Protein AF-A0A1C2ABW6-F1 (afdb_monomer_lite)

Secondary structure (DSSP, 8-state):
----S-SS-------SSSPTTS-S-----GGGS-TTPEE-EEEEEEESEEEE--EETTEEE-TT-B-BTTBPEEEEESS----EEEEPPPBS-SGGGEEEESSTT-SSBPPTT-B-TT-SEEEEEEE-TTS-EE-BTTB-PEEEEEEE-TT-EEE--SS-SSTTSEEEEEPPPEEEEEEE-

Foldseek 3Di:
DQDFFDPADPDDFDQPPADVPGASDAGGDLVSPDAQDFAFKDKAKFFQKDWDFADDDQWTADPPWEAAAAFATFTAGDDGTDTYIAGDYFDQQQAQQKWFALGRVRPGTHDGSGHDSNGRIMMGMDTAPPRGDHDHVPDRWGKDKHWACNPQWFFDPPPDNGSRGRGIHGDDTDIHIDTDD

Structure (mmCIF, N/CA/C/O backbone):
data_AF-A0A1C2ABW6-F1
#
_entry.id   AF-A0A1C2ABW6-F1
#
loop_
_atom_site.group_PDB
_atom_site.id
_atom_site.type_symbol
_atom_site.label_atom_id
_atom_site.label_alt_id
_atom_site.label_comp_id
_atom_site.label_asym_id
_atom_site.label_entity_id
_atom_site.label_seq_id
_atom_site.pdbx_PDB_ins_code
_atom_site.Cartn_x
_atom_site.Cartn_y
_atom_site.Cartn_z
_atom_site.occupancy
_atom_site.B_iso_or_equiv
_atom_site.auth_seq_id
_atom_site.auth_comp_id
_atom_site.auth_asym_id
_atom_site.auth_atom_id
_atom_site.pdbx_PDB_model_num
ATOM 1 N N . ALA A 1 1 ? -8.964 10.954 18.582 1.00 59.31 1 ALA A N 1
ATOM 2 C CA . ALA A 1 1 ? -8.797 9.587 18.048 1.00 59.31 1 ALA A CA 1
ATOM 3 C C . ALA A 1 1 ? -8.413 8.651 19.190 1.00 59.31 1 ALA A C 1
ATOM 5 O O . ALA A 1 1 ? -7.776 9.109 20.132 1.00 59.31 1 ALA A O 1
ATOM 6 N N . LEU A 1 2 ? -8.840 7.388 19.155 1.00 64.81 2 LEU A N 1
ATOM 7 C CA . LEU A 1 2 ? -8.381 6.367 20.097 1.00 64.81 2 LEU A CA 1
ATOM 8 C C . LEU A 1 2 ? -7.185 5.635 19.482 1.00 64.81 2 LEU A C 1
ATOM 10 O O . LEU A 1 2 ? -7.316 5.100 18.385 1.00 64.81 2 LEU A O 1
ATOM 14 N N . THR A 1 3 ? -6.076 5.539 20.215 1.00 68.31 3 THR A N 1
ATOM 15 C CA . THR A 1 3 ? -4.902 4.766 19.790 1.00 68.31 3 THR A CA 1
ATOM 16 C C . THR A 1 3 ? -4.859 3.429 20.520 1.00 68.31 3 THR A C 1
ATOM 18 O O . THR A 1 3 ? -4.675 3.376 21.739 1.00 68.31 3 THR A O 1
ATOM 21 N N . ILE A 1 4 ? -5.021 2.340 19.769 1.00 70.62 4 ILE A N 1
ATOM 22 C CA . ILE A 1 4 ? -4.945 0.975 20.304 1.00 70.62 4 ILE A CA 1
ATOM 23 C C . ILE A 1 4 ? -3.588 0.305 20.055 1.00 70.62 4 ILE A C 1
ATOM 25 O O . ILE A 1 4 ? -3.354 -0.747 20.635 1.00 70.62 4 ILE A O 1
ATOM 29 N N . SER A 1 5 ? -2.693 0.897 19.259 1.00 68.44 5 SER A N 1
ATOM 30 C CA . SER A 1 5 ? -1.431 0.303 18.788 1.00 68.44 5 SER A CA 1
ATOM 31 C C . SER A 1 5 ? -0.335 0.145 19.869 1.00 68.44 5 SER A C 1
ATOM 33 O O . SER A 1 5 ? -0.425 0.745 20.949 1.00 68.44 5 SER A O 1
ATOM 35 N N . PRO A 1 6 ? 0.706 -0.678 19.598 1.00 65.75 6 PRO A N 1
ATOM 36 C CA . PRO A 1 6 ? 1.943 -0.718 20.387 1.00 65.75 6 PRO A CA 1
ATOM 37 C C . PRO A 1 6 ? 2.646 0.651 20.446 1.00 65.75 6 PRO A C 1
ATOM 39 O O . PRO A 1 6 ? 2.412 1.511 19.602 1.00 65.75 6 PRO A O 1
ATOM 42 N N . SER A 1 7 ? 3.548 0.852 21.414 1.00 69.81 7 SER A N 1
ATOM 43 C CA . SER A 1 7 ? 4.308 2.106 21.592 1.00 69.81 7 SER A CA 1
ATOM 44 C C . SER A 1 7 ? 5.477 2.292 20.608 1.00 69.81 7 SER A C 1
ATOM 46 O O . SER A 1 7 ? 6.334 3.141 20.833 1.00 69.81 7 SER A O 1
ATOM 48 N N . GLY A 1 8 ? 5.552 1.483 19.552 1.00 67.19 8 GLY A N 1
ATOM 49 C CA . GLY A 1 8 ? 6.632 1.480 18.567 1.00 67.19 8 GLY A CA 1
ATOM 50 C C . GLY A 1 8 ? 6.252 0.679 17.322 1.00 67.19 8 GLY A C 1
ATOM 51 O O . GLY A 1 8 ? 5.121 0.201 17.209 1.00 67.19 8 GLY A O 1
ATOM 52 N N . THR A 1 9 ? 7.197 0.529 16.389 1.00 66.50 9 THR A N 1
ATOM 53 C CA . THR A 1 9 ? 6.974 -0.218 15.144 1.00 66.50 9 THR A CA 1
ATOM 54 C C . THR A 1 9 ? 6.596 -1.658 15.450 1.00 66.50 9 THR A C 1
ATOM 56 O O . THR A 1 9 ? 7.225 -2.306 16.287 1.00 66.50 9 THR A O 1
ATOM 59 N N . SER A 1 10 ? 5.627 -2.192 14.725 1.00 69.50 10 SER A N 1
ATOM 60 C CA . SER A 1 10 ? 5.132 -3.540 14.965 1.00 69.50 10 SER A CA 1
ATOM 61 C C . SER A 1 10 ? 5.919 -4.643 14.238 1.00 69.50 10 SER A C 1
ATOM 63 O O . SER A 1 10 ? 5.505 -5.800 14.258 1.00 69.50 10 SER A O 1
ATOM 65 N N . GLY A 1 11 ? 7.053 -4.285 13.622 1.00 77.50 11 GLY A N 1
ATOM 66 C CA . GLY A 1 11 ? 7.880 -5.170 12.802 1.00 77.50 11 GLY A CA 1
ATOM 67 C C . GLY A 1 11 ? 7.355 -5.346 11.375 1.00 77.50 11 GLY A C 1
ATOM 68 O O . GLY A 1 11 ? 6.298 -4.827 11.016 1.00 77.50 11 GLY A O 1
ATOM 69 N N . ALA A 1 12 ? 8.125 -6.068 10.557 1.00 80.62 12 ALA A N 1
ATOM 70 C CA . ALA A 1 12 ? 7.717 -6.439 9.207 1.00 80.62 12 ALA A CA 1
ATOM 71 C C . ALA A 1 12 ? 6.612 -7.505 9.245 1.00 80.62 12 ALA A C 1
ATOM 73 O O . ALA A 1 12 ? 6.634 -8.399 10.092 1.00 80.62 12 ALA A O 1
ATOM 74 N N . VAL A 1 13 ? 5.674 -7.411 8.303 1.00 79.31 13 VAL A N 1
ATOM 75 C CA . VAL A 1 13 ? 4.574 -8.363 8.126 1.00 79.31 13 VAL A CA 1
ATOM 76 C C . VAL A 1 13 ? 4.711 -8.971 6.746 1.00 79.31 13 VAL A C 1
ATOM 78 O O . VAL A 1 13 ? 4.639 -8.251 5.752 1.00 79.31 13 VAL A O 1
ATOM 81 N N . ASP A 1 14 ? 4.917 -10.280 6.680 1.00 80.56 14 ASP A N 1
ATOM 82 C CA . ASP A 1 14 ? 4.800 -10.990 5.413 1.00 80.56 14 ASP A CA 1
ATOM 83 C C . ASP A 1 14 ? 3.320 -11.264 5.168 1.00 80.56 14 ASP A C 1
ATOM 85 O O . ASP A 1 14 ? 2.691 -11.996 5.922 1.00 80.56 14 ASP A O 1
ATOM 89 N N . ILE A 1 15 ? 2.757 -10.605 4.160 1.00 75.50 15 ILE A N 1
ATOM 90 C CA . ILE A 1 15 ? 1.340 -10.690 3.794 1.00 75.50 15 ILE A CA 1
ATOM 91 C C . ILE A 1 15 ? 1.129 -11.734 2.685 1.00 75.50 15 ILE A C 1
ATOM 93 O O . ILE A 1 15 ? 0.029 -12.258 2.528 1.00 75.50 15 ILE A O 1
ATOM 97 N N . ALA A 1 16 ? 2.177 -12.069 1.927 1.00 74.00 16 ALA A N 1
ATOM 98 C CA . ALA A 1 16 ? 2.078 -12.952 0.769 1.00 74.00 16 ALA A CA 1
ATOM 99 C C . ALA A 1 16 ? 2.174 -14.437 1.148 1.00 74.00 16 ALA A C 1
ATOM 101 O O . ALA A 1 16 ? 1.595 -15.279 0.465 1.00 74.00 16 ALA A O 1
ATOM 102 N N . SER A 1 17 ? 2.886 -14.773 2.229 1.00 72.62 17 SER A N 1
ATOM 103 C CA . SER A 1 17 ? 3.001 -16.161 2.705 1.00 72.62 17 SER A CA 1
ATOM 104 C C . SER A 1 17 ? 1.846 -16.617 3.599 1.00 72.62 17 SER A C 1
ATOM 106 O O . SER A 1 17 ? 1.765 -17.794 3.960 1.00 72.62 17 SER A O 1
ATOM 108 N N . VAL A 1 18 ? 0.936 -15.710 3.958 1.00 69.56 18 VAL A N 1
ATOM 109 C CA . VAL A 1 18 ? -0.197 -16.014 4.835 1.00 69.56 18 VAL A CA 1
ATOM 110 C C . VAL A 1 18 ? -1.375 -16.496 4.006 1.00 69.56 18 VAL A C 1
ATOM 112 O O . VAL A 1 18 ? -1.818 -15.840 3.066 1.00 69.56 18 VAL A O 1
ATOM 115 N N . ASN A 1 19 ? -1.925 -17.645 4.388 1.00 65.88 19 ASN A N 1
ATOM 116 C CA . ASN A 1 19 ? -3.147 -18.148 3.774 1.00 65.88 19 ASN A CA 1
ATOM 117 C C . ASN A 1 19 ? -4.306 -17.165 3.989 1.00 65.88 19 ASN A C 1
ATOM 119 O O . ASN A 1 19 ? -4.410 -16.523 5.037 1.00 65.88 19 ASN A O 1
ATOM 123 N N . ALA A 1 20 ? -5.230 -17.110 3.030 1.00 58.50 20 ALA A N 1
ATOM 124 C CA . ALA A 1 20 ? -6.453 -16.330 3.173 1.00 58.50 20 ALA A CA 1
ATOM 125 C C . ALA A 1 20 ? -7.179 -16.689 4.485 1.00 58.50 20 ALA A C 1
ATOM 127 O O . ALA A 1 20 ? -7.471 -17.854 4.757 1.00 58.50 20 ALA A O 1
ATOM 128 N N . GLY A 1 21 ? -7.450 -15.678 5.314 1.00 51.91 21 GLY A N 1
ATOM 129 C CA . GLY A 1 21 ? -8.107 -15.838 6.614 1.00 51.91 21 GLY A CA 1
ATOM 130 C C . GLY A 1 21 ? -7.184 -16.179 7.792 1.00 51.91 21 GLY A C 1
ATOM 131 O O . GLY A 1 21 ? -7.663 -16.184 8.929 1.00 51.91 21 GLY A O 1
ATOM 132 N N . ALA A 1 22 ? -5.890 -16.417 7.559 1.00 61.31 22 ALA A N 1
ATOM 133 C CA . ALA A 1 22 ? -4.893 -16.536 8.617 1.00 61.31 22 ALA A CA 1
ATOM 134 C C . ALA A 1 22 ? -4.391 -15.154 9.069 1.00 61.31 22 ALA A C 1
ATOM 136 O O . ALA A 1 22 ? -4.359 -14.187 8.308 1.00 61.31 22 ALA A O 1
ATOM 137 N N . THR A 1 23 ? -4.019 -15.053 10.344 1.00 63.03 23 THR A N 1
ATOM 138 C CA . THR A 1 23 ? -3.552 -13.801 10.943 1.00 63.03 23 THR A CA 1
ATOM 139 C C . THR A 1 23 ? -2.111 -13.521 10.516 1.00 63.03 23 THR A C 1
ATOM 141 O O . THR A 1 23 ? -1.198 -14.199 10.979 1.00 63.03 23 THR A O 1
ATOM 144 N N . ALA A 1 24 ? -1.904 -12.503 9.676 1.00 61.59 24 ALA A N 1
ATOM 145 C CA . ALA A 1 24 ? -0.570 -12.028 9.282 1.00 61.59 24 ALA A CA 1
ATOM 146 C C . ALA A 1 24 ? 0.192 -11.375 10.454 1.00 61.59 24 ALA A C 1
ATOM 148 O O . ALA A 1 24 ? 1.415 -11.416 10.527 1.00 61.59 24 ALA A O 1
ATOM 149 N N . GLY A 1 25 ? -0.550 -10.798 11.402 1.00 67.56 25 GLY A N 1
ATOM 150 C CA . GLY A 1 25 ? -0.034 -10.233 12.643 1.00 67.56 25 GLY A CA 1
ATOM 151 C C . GLY A 1 25 ? -1.171 -9.776 13.558 1.00 67.56 25 GLY A C 1
ATOM 152 O O . GLY A 1 25 ? -2.301 -9.584 13.110 1.00 67.56 25 GLY A O 1
ATOM 153 N N . SER A 1 26 ? -0.884 -9.630 14.852 1.00 65.69 26 SER A N 1
ATOM 154 C CA . SER A 1 26 ? -1.837 -9.116 15.841 1.00 65.69 26 SER A CA 1
ATOM 155 C C . SER A 1 26 ? -1.387 -7.739 16.306 1.00 65.69 26 SER A C 1
ATOM 157 O O . SER A 1 26 ? -0.309 -7.607 16.887 1.00 65.69 26 SER A O 1
ATOM 159 N N . TYR A 1 27 ? -2.217 -6.720 16.076 1.00 71.50 27 TYR A N 1
ATOM 160 C CA . TYR A 1 27 ? -1.855 -5.333 16.351 1.00 71.50 27 TYR A CA 1
ATOM 161 C C . TYR A 1 27 ? -2.883 -4.628 17.224 1.00 71.50 27 TYR A C 1
ATOM 163 O O . TYR A 1 27 ? -4.058 -4.504 16.891 1.00 71.50 27 TYR A O 1
ATOM 171 N N . GLY A 1 28 ? -2.376 -4.105 18.336 1.00 71.56 28 GLY A N 1
ATOM 172 C CA . GLY A 1 28 ? -3.111 -3.266 19.262 1.00 71.56 28 GLY A CA 1
ATOM 173 C C . GLY A 1 28 ? -3.901 -4.012 20.336 1.00 71.56 28 GLY A C 1
ATOM 174 O O . GLY A 1 28 ? -3.905 -5.235 20.414 1.00 71.56 28 GLY A O 1
ATOM 175 N N . ASN A 1 29 ? -4.524 -3.241 21.225 1.00 74.75 29 ASN A N 1
ATOM 176 C CA . ASN A 1 29 ? -5.289 -3.736 22.361 1.00 74.75 29 ASN A CA 1
ATOM 177 C C . ASN A 1 29 ? -6.685 -3.102 22.371 1.00 74.75 29 ASN A C 1
ATOM 179 O O . ASN A 1 29 ? -6.850 -1.946 22.774 1.00 74.75 29 ASN A O 1
ATOM 183 N N . ILE A 1 30 ? -7.691 -3.878 21.956 1.00 75.19 30 ILE A N 1
ATOM 184 C CA . ILE A 1 30 ? -9.081 -3.421 21.880 1.00 75.19 30 ILE A CA 1
ATOM 185 C C . ILE A 1 30 ? -9.693 -3.128 23.257 1.00 75.19 30 ILE A C 1
ATOM 187 O O . ILE A 1 30 ? -10.653 -2.370 23.341 1.00 75.19 30 ILE A O 1
ATOM 191 N N . ALA A 1 31 ? -9.099 -3.609 24.355 1.00 74.12 31 ALA A N 1
ATOM 192 C CA . ALA A 1 31 ? -9.537 -3.258 25.707 1.00 74.12 31 ALA A CA 1
ATOM 193 C C . ALA A 1 31 ? -9.362 -1.760 26.025 1.00 74.12 31 ALA A C 1
ATOM 195 O O . ALA A 1 31 ? -9.956 -1.256 26.974 1.00 74.12 31 ALA A O 1
ATOM 196 N N . LYS A 1 32 ? -8.578 -1.025 25.223 1.00 79.44 32 LYS A N 1
ATOM 197 C CA . LYS A 1 32 ? -8.492 0.441 25.304 1.00 79.44 32 LYS A CA 1
ATOM 198 C C . LYS A 1 32 ? -9.696 1.147 24.668 1.00 79.44 32 LYS A C 1
ATOM 200 O O . LYS A 1 32 ? -9.843 2.356 24.838 1.00 79.44 32 LYS A O 1
ATOM 205 N N . ALA A 1 33 ? -10.539 0.434 23.920 1.00 81.69 33 ALA A N 1
ATOM 206 C CA . ALA A 1 33 ? -11.716 1.013 23.297 1.00 81.69 33 ALA A CA 1
ATOM 207 C C . ALA A 1 33 ? -12.766 1.437 24.317 1.00 81.69 33 ALA A C 1
ATOM 209 O O . ALA A 1 33 ? -13.020 0.769 25.318 1.00 81.69 33 ALA A O 1
ATOM 210 N N . LYS A 1 34 ? -13.400 2.579 24.046 1.00 85.88 34 LYS A N 1
ATOM 211 C CA . LYS A 1 34 ? -14.448 3.105 24.909 1.00 85.88 34 LYS A CA 1
ATOM 212 C C . LYS A 1 34 ? -15.725 2.311 24.667 1.00 85.88 34 LYS A C 1
ATOM 214 O O . LYS A 1 34 ? -16.318 2.382 23.589 1.00 85.88 34 LYS A O 1
ATOM 219 N N . ILE A 1 35 ? -16.169 1.605 25.702 1.00 87.00 35 ILE A N 1
ATOM 220 C CA . ILE A 1 35 ? -17.416 0.838 25.688 1.00 87.00 35 ILE A CA 1
ATOM 221 C C . ILE A 1 35 ? -18.582 1.729 25.240 1.00 87.00 35 ILE A C 1
ATOM 223 O O . ILE A 1 35 ? -18.704 2.886 25.650 1.00 87.00 35 ILE A O 1
ATOM 227 N N . GLY A 1 36 ? -19.432 1.185 24.368 1.00 85.62 36 GLY A N 1
ATOM 228 C CA . GLY A 1 36 ? -20.621 1.857 23.844 1.00 85.62 36 GLY A CA 1
ATOM 229 C C . GLY A 1 36 ? -20.358 2.861 22.718 1.00 85.62 36 GLY A C 1
ATOM 230 O O . GLY A 1 36 ? -21.322 3.352 22.132 1.00 85.62 36 GLY A O 1
ATOM 231 N N . THR A 1 37 ? -19.095 3.132 22.377 1.00 88.56 37 THR A N 1
ATOM 232 C CA . THR A 1 37 ? -18.734 3.999 21.246 1.00 88.56 37 THR A CA 1
ATOM 233 C C . THR A 1 37 ? -18.771 3.202 19.947 1.00 88.56 37 THR A C 1
ATOM 235 O O . THR A 1 37 ? -18.236 2.097 19.890 1.00 88.56 37 THR A O 1
ATOM 238 N N . LEU A 1 38 ? -19.414 3.762 18.918 1.00 88.81 38 LEU A N 1
ATOM 239 C CA . LEU A 1 38 ? -19.392 3.208 17.568 1.00 88.81 38 LEU A CA 1
ATOM 240 C C . LEU A 1 38 ? -18.184 3.766 16.813 1.00 88.81 38 LEU A C 1
ATOM 242 O O . LEU A 1 38 ? -18.090 4.972 16.594 1.00 88.81 38 LEU A O 1
ATOM 246 N N . TYR A 1 39 ? -17.278 2.885 16.412 1.00 87.19 39 TYR A N 1
ATOM 247 C CA . TYR A 1 39 ? -16.138 3.206 15.565 1.00 87.19 39 TYR A CA 1
ATOM 248 C C . TYR A 1 39 ? -16.470 2.826 14.124 1.00 87.19 39 TYR A C 1
ATOM 250 O O . TYR A 1 39 ? -16.817 1.681 13.855 1.00 87.19 39 TYR A O 1
ATOM 258 N N . THR A 1 40 ? -16.370 3.770 13.191 1.00 89.25 40 THR A N 1
ATOM 259 C CA . THR A 1 40 ? -16.713 3.553 11.771 1.00 89.25 40 THR A CA 1
ATOM 260 C C . THR A 1 40 ? -15.495 3.506 10.852 1.00 89.25 40 THR A C 1
ATOM 262 O O . THR A 1 40 ? -15.623 3.107 9.699 1.00 89.25 40 THR A O 1
ATOM 265 N N . PHE A 1 41 ? -14.315 3.865 11.360 1.00 88.69 41 PHE A N 1
ATOM 266 C CA . PHE A 1 41 ? -13.058 3.871 10.616 1.00 88.69 41 PHE A CA 1
ATOM 267 C C . PHE A 1 41 ? -11.925 3.273 11.450 1.00 88.69 41 PHE A C 1
ATOM 269 O O . PHE A 1 41 ? -11.919 3.391 12.678 1.00 88.69 41 PHE A O 1
ATOM 276 N N . VAL A 1 42 ? -10.944 2.684 10.768 1.00 85.38 42 VAL A N 1
ATOM 277 C CA . VAL A 1 42 ? -9.626 2.349 11.319 1.00 85.38 42 VAL A CA 1
ATOM 278 C C . VAL A 1 42 ? -8.583 3.195 10.605 1.00 85.38 42 VAL A C 1
ATOM 280 O O . VAL A 1 42 ? -8.671 3.393 9.396 1.00 85.38 42 VAL A O 1
ATOM 283 N N . GLN A 1 43 ? -7.598 3.670 11.360 1.00 88.50 43 GLN A N 1
ATOM 284 C CA . GLN A 1 43 ? -6.411 4.326 10.830 1.00 88.50 43 GLN A CA 1
ATOM 285 C C . GLN A 1 43 ? -5.185 3.485 11.170 1.00 88.50 43 GLN A C 1
ATOM 287 O O . GLN A 1 43 ? -5.019 3.071 12.320 1.00 88.50 43 GLN A O 1
ATOM 292 N N . ILE A 1 44 ? -4.338 3.246 10.175 1.00 86.62 44 ILE A N 1
ATOM 293 C CA . ILE A 1 44 ? -3.114 2.455 10.301 1.00 86.62 44 ILE A CA 1
ATOM 294 C C . ILE A 1 44 ? -1.955 3.310 9.804 1.00 86.62 44 ILE A C 1
ATOM 296 O O . ILE A 1 44 ? -2.035 3.840 8.703 1.00 86.62 44 ILE A O 1
ATOM 300 N N . THR A 1 45 ? -0.887 3.438 10.590 1.00 89.75 45 THR A N 1
ATOM 301 C CA . THR A 1 45 ? 0.374 4.029 10.119 1.00 89.75 45 THR A CA 1
ATOM 302 C C . THR A 1 45 ? 1.287 2.903 9.641 1.00 89.75 45 THR A C 1
ATOM 304 O O . THR A 1 45 ? 1.577 1.983 10.406 1.00 89.75 45 THR A O 1
ATOM 307 N N . MET A 1 46 ? 1.729 2.958 8.389 1.00 8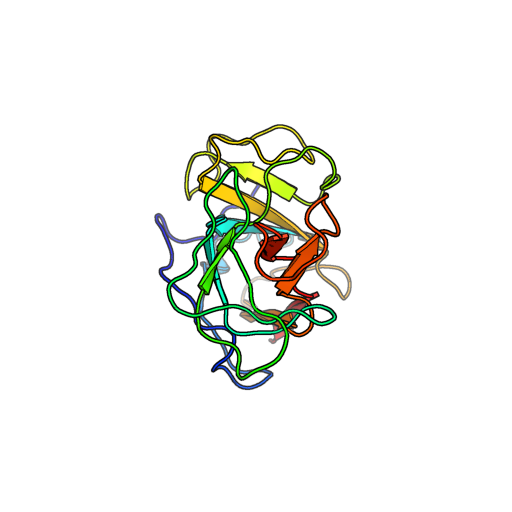9.69 46 MET A N 1
ATOM 308 C CA . MET A 1 46 ? 2.581 1.950 7.750 1.00 89.69 46 MET A CA 1
ATOM 309 C C . MET A 1 46 ? 3.829 2.606 7.168 1.00 89.69 46 MET A C 1
ATOM 311 O O . MET A 1 46 ? 3.804 3.785 6.825 1.00 89.69 46 MET A O 1
ATOM 315 N N . SER A 1 47 ? 4.930 1.858 7.051 1.00 93.38 47 SER A N 1
ATOM 316 C CA . SER A 1 47 ? 6.078 2.343 6.278 1.00 93.38 47 SER A CA 1
ATOM 317 C C . SER A 1 47 ? 5.672 2.491 4.817 1.00 93.38 47 SER A C 1
ATOM 319 O O . SER A 1 47 ? 4.934 1.657 4.299 1.00 93.38 47 SER A O 1
ATOM 321 N N . ARG A 1 48 ? 6.187 3.517 4.137 1.00 94.31 48 ARG A N 1
ATOM 322 C CA . ARG A 1 48 ? 6.049 3.631 2.679 1.00 94.31 48 ARG A CA 1
ATOM 323 C C . ARG A 1 48 ? 6.847 2.567 1.933 1.00 94.31 48 ARG A C 1
ATOM 325 O O . ARG A 1 48 ? 6.613 2.390 0.745 1.00 94.31 48 ARG A O 1
ATOM 332 N N . GLN A 1 49 ? 7.787 1.901 2.599 1.00 94.75 49 GLN A N 1
ATOM 333 C CA . GLN A 1 49 ? 8.679 0.911 2.018 1.00 94.75 49 GLN A CA 1
ATOM 334 C C . GLN A 1 49 ? 8.073 -0.497 2.100 1.00 94.75 49 GLN A C 1
ATOM 336 O O . GLN A 1 49 ? 7.797 -1.000 3.188 1.00 94.75 49 GLN A O 1
ATOM 341 N N . PHE A 1 50 ? 7.953 -1.167 0.955 1.00 93.50 50 PHE A N 1
ATOM 342 C CA . PHE A 1 50 ? 7.472 -2.543 0.844 1.00 93.50 50 PHE A CA 1
ATOM 343 C C . PHE A 1 50 ? 8.479 -3.412 0.096 1.00 93.50 50 PHE A C 1
ATOM 345 O O . PHE A 1 50 ? 9.048 -2.991 -0.907 1.00 93.50 50 PHE A O 1
ATOM 352 N N . SER A 1 51 ? 8.669 -4.652 0.545 1.00 93.88 51 SER A N 1
ATOM 353 C CA . SER A 1 51 ? 9.373 -5.670 -0.239 1.00 93.88 51 SER A CA 1
ATOM 354 C C . SER A 1 51 ? 8.341 -6.474 -1.019 1.00 93.88 51 SER A C 1
ATOM 356 O O . SER A 1 51 ? 7.537 -7.179 -0.414 1.00 93.88 51 SER A O 1
ATOM 358 N N . ILE A 1 52 ? 8.340 -6.355 -2.347 1.00 92.62 52 ILE A N 1
ATOM 359 C CA . ILE A 1 52 ? 7.318 -6.949 -3.213 1.00 92.62 52 ILE A CA 1
ATOM 360 C C . ILE A 1 52 ? 7.983 -7.777 -4.315 1.00 92.62 52 ILE A C 1
ATOM 362 O O . ILE A 1 52 ? 8.978 -7.374 -4.917 1.00 92.62 52 ILE A O 1
ATOM 366 N N . THR A 1 53 ? 7.413 -8.953 -4.577 1.00 94.06 53 THR A N 1
ATOM 367 C CA . THR A 1 53 ? 7.702 -9.775 -5.756 1.00 94.06 53 THR A CA 1
ATOM 368 C C . THR A 1 53 ? 6.413 -9.895 -6.557 1.00 94.06 53 THR A C 1
ATOM 370 O O . THR A 1 53 ? 5.447 -10.464 -6.055 1.00 94.06 53 THR A O 1
ATOM 373 N N . GLY A 1 54 ? 6.362 -9.353 -7.773 1.00 92.38 54 GLY A N 1
ATOM 374 C CA . GLY A 1 54 ? 5.124 -9.364 -8.550 1.00 92.38 54 GLY A CA 1
ATOM 375 C C . GLY A 1 54 ? 5.232 -8.724 -9.927 1.00 92.38 54 GLY A C 1
ATOM 376 O O . GLY A 1 54 ? 6.321 -8.426 -10.419 1.00 92.38 54 GLY A O 1
ATOM 377 N N . THR A 1 55 ? 4.077 -8.529 -10.554 1.00 92.12 55 THR A N 1
ATOM 378 C CA . THR A 1 55 ? 3.950 -7.997 -11.914 1.00 92.12 55 THR A CA 1
ATOM 379 C C . THR A 1 55 ? 2.902 -6.899 -11.977 1.00 92.12 55 THR A C 1
ATOM 381 O O . THR A 1 55 ? 1.896 -6.980 -11.279 1.00 92.12 55 THR A O 1
ATOM 384 N N . ALA A 1 56 ? 3.102 -5.938 -12.870 1.00 90.94 56 ALA A N 1
ATOM 385 C CA . ALA A 1 56 ? 2.120 -4.937 -13.264 1.00 90.94 56 ALA A CA 1
ATOM 386 C C . ALA A 1 56 ? 2.207 -4.755 -14.782 1.00 90.94 56 ALA A C 1
ATOM 388 O O . ALA A 1 56 ? 3.298 -4.570 -15.318 1.00 90.94 56 ALA A O 1
ATOM 389 N N . GLY A 1 57 ? 1.081 -4.883 -15.488 1.00 88.31 57 GLY A N 1
ATOM 390 C CA . GLY A 1 57 ? 1.075 -4.848 -16.951 1.00 88.31 57 GLY A CA 1
ATOM 391 C C . GLY A 1 57 ? 2.037 -5.877 -17.560 1.00 88.31 57 GLY A C 1
ATOM 392 O O . GLY A 1 57 ? 1.957 -7.071 -17.275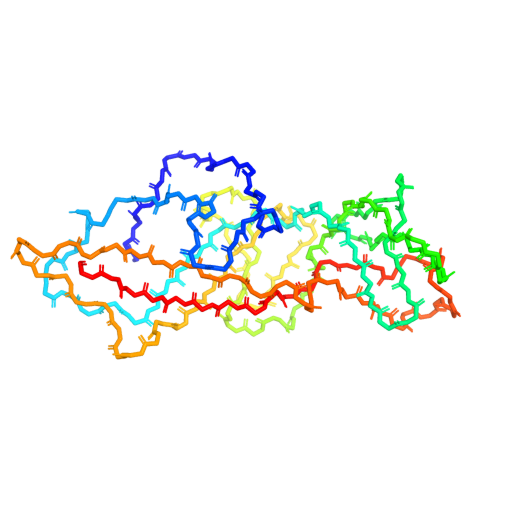 1.00 88.31 57 GLY A O 1
ATOM 393 N N . SER A 1 58 ? 2.959 -5.403 -18.403 1.00 88.56 58 SER A N 1
ATOM 394 C CA . SER A 1 58 ? 4.025 -6.229 -19.004 1.00 88.56 58 SER A CA 1
ATOM 395 C C . SER A 1 58 ? 5.313 -6.300 -18.168 1.00 88.56 58 SER A C 1
ATOM 397 O O . SER A 1 58 ? 6.279 -6.969 -18.556 1.00 88.56 58 SER A O 1
ATOM 399 N N . CYS A 1 59 ? 5.332 -5.603 -17.033 1.00 91.12 59 CYS A N 1
ATOM 400 C CA . CYS A 1 59 ? 6.495 -5.421 -16.188 1.00 91.12 59 CYS A CA 1
ATOM 401 C C . CYS A 1 59 ? 6.475 -6.344 -14.975 1.00 91.12 59 CYS A C 1
ATOM 403 O O . CYS A 1 59 ? 5.439 -6.626 -14.377 1.00 91.12 59 CYS A O 1
ATOM 405 N N . ALA A 1 60 ? 7.660 -6.805 -14.594 1.00 93.69 60 ALA A N 1
ATOM 406 C CA . ALA A 1 60 ? 7.904 -7.576 -13.388 1.00 93.69 60 ALA A CA 1
ATOM 407 C C . ALA A 1 60 ? 8.878 -6.825 -12.480 1.00 93.69 60 ALA A C 1
ATOM 409 O O . ALA A 1 60 ? 9.771 -6.117 -12.956 1.00 93.69 60 ALA A O 1
ATOM 410 N N . THR A 1 61 ? 8.739 -7.006 -11.168 1.00 95.12 61 THR A N 1
ATOM 411 C CA . THR A 1 61 ? 9.756 -6.562 -10.212 1.00 95.12 61 THR A CA 1
ATOM 412 C C . THR A 1 61 ? 11.079 -7.275 -10.499 1.00 95.12 61 THR A C 1
ATOM 414 O O . THR A 1 61 ? 11.101 -8.463 -10.837 1.00 95.12 61 THR A O 1
ATOM 417 N N . LYS A 1 62 ? 12.201 -6.558 -10.385 1.00 95.00 62 LYS A N 1
ATOM 418 C CA . LYS A 1 62 ? 13.535 -7.081 -10.703 1.00 95.00 62 LYS A CA 1
ATOM 419 C C . LYS A 1 62 ? 14.386 -7.175 -9.438 1.00 95.00 62 LYS A C 1
ATOM 421 O O . LYS A 1 62 ? 14.547 -6.196 -8.713 1.00 95.00 62 LYS A O 1
ATOM 426 N N . ALA A 1 63 ? 14.956 -8.355 -9.190 1.00 95.00 63 ALA A N 1
ATOM 427 C CA . ALA A 1 63 ? 15.831 -8.572 -8.041 1.00 95.00 63 ALA A CA 1
ATOM 428 C C . ALA A 1 63 ? 17.039 -7.621 -8.075 1.00 95.00 63 ALA A C 1
ATOM 430 O O . ALA A 1 63 ? 17.690 -7.471 -9.109 1.00 95.00 63 ALA A O 1
ATOM 431 N N . GLY A 1 64 ? 17.342 -7.006 -6.931 1.00 91.88 64 GLY A N 1
ATOM 432 C CA . GLY A 1 64 ? 18.466 -6.075 -6.782 1.00 91.88 64 GLY A CA 1
ATOM 433 C C . GLY A 1 64 ? 18.201 -4.654 -7.286 1.00 91.88 64 GLY A C 1
ATOM 434 O O . GLY A 1 64 ? 19.005 -3.770 -7.012 1.00 91.88 64 GLY A O 1
ATOM 435 N N . GLU A 1 65 ? 17.073 -4.405 -7.953 1.00 94.12 65 GLU A N 1
ATOM 436 C CA . GLU A 1 65 ? 16.592 -3.048 -8.205 1.00 94.12 65 GLU A CA 1
ATOM 437 C C . GLU A 1 65 ? 15.677 -2.634 -7.054 1.00 94.12 65 GLU A C 1
ATOM 439 O O . GLU A 1 65 ? 14.902 -3.439 -6.532 1.00 94.12 65 GLU A O 1
ATOM 444 N N . SER A 1 66 ? 15.773 -1.390 -6.609 1.00 94.31 66 SER A N 1
ATOM 445 C CA . SER A 1 66 ? 14.942 -0.854 -5.533 1.00 94.31 66 SER A CA 1
ATOM 446 C C . SER A 1 66 ? 14.629 0.603 -5.811 1.00 94.31 66 SER A C 1
ATOM 448 O O . SER A 1 66 ? 15.453 1.326 -6.371 1.00 94.31 66 SER A O 1
ATOM 450 N N . GLY A 1 67 ? 13.426 1.005 -5.430 1.00 94.25 67 GLY A N 1
ATOM 451 C CA . GLY A 1 67 ? 13.010 2.391 -5.416 1.00 94.25 67 GLY A CA 1
ATOM 452 C C . GLY A 1 67 ? 13.526 3.110 -4.175 1.00 94.25 67 GLY A C 1
ATOM 453 O O . GLY A 1 67 ? 14.252 2.569 -3.338 1.00 94.25 67 GLY A O 1
ATOM 454 N N . SER A 1 68 ? 13.101 4.354 -4.055 1.00 94.12 68 SER A N 1
ATOM 455 C CA . SER A 1 68 ? 13.319 5.237 -2.921 1.00 94.12 68 SER A CA 1
ATOM 456 C C . SER A 1 68 ? 12.064 6.083 -2.706 1.00 94.12 68 SER A C 1
ATOM 458 O O . SER A 1 68 ? 11.131 6.038 -3.504 1.00 94.12 68 SER A O 1
ATOM 460 N N . LYS A 1 69 ? 12.060 6.926 -1.672 1.00 91.69 69 LYS A N 1
ATOM 461 C CA . LYS A 1 69 ? 10.937 7.830 -1.371 1.00 91.69 69 LYS A CA 1
ATOM 462 C C . LYS A 1 69 ? 10.544 8.784 -2.505 1.00 91.69 69 LYS A C 1
ATOM 464 O O . LYS A 1 69 ? 9.431 9.297 -2.467 1.00 91.69 69 LYS A O 1
ATOM 469 N N . THR A 1 70 ? 11.456 9.050 -3.441 1.00 91.12 70 THR A N 1
ATOM 470 C CA . THR A 1 70 ? 11.294 10.043 -4.519 1.00 91.12 70 THR A CA 1
ATOM 471 C C . THR A 1 70 ? 11.597 9.472 -5.905 1.00 91.12 70 THR A C 1
ATOM 473 O O . THR A 1 70 ? 11.774 10.227 -6.858 1.00 91.12 70 THR A O 1
ATOM 476 N N . ALA A 1 71 ? 11.788 8.156 -6.019 1.00 92.19 71 ALA A N 1
ATOM 477 C CA . ALA A 1 71 ? 12.068 7.511 -7.295 1.00 92.19 71 ALA A CA 1
ATOM 478 C C . ALA A 1 71 ? 11.598 6.060 -7.271 1.00 92.19 71 ALA A C 1
ATOM 480 O O . ALA A 1 71 ? 11.992 5.300 -6.386 1.00 92.19 71 ALA A O 1
ATOM 481 N N . ASP A 1 72 ? 10.827 5.676 -8.277 1.00 93.44 72 ASP A N 1
ATOM 482 C CA . ASP A 1 72 ? 10.342 4.312 -8.449 1.00 93.44 72 ASP A CA 1
ATOM 483 C C . ASP A 1 72 ? 11.484 3.326 -8.730 1.00 93.44 72 ASP A C 1
ATOM 485 O O . ASP A 1 72 ? 12.583 3.696 -9.159 1.00 93.44 72 ASP A O 1
ATOM 489 N N . ALA A 1 73 ? 11.225 2.040 -8.501 1.00 94.50 73 ALA A N 1
ATOM 490 C CA . ALA A 1 73 ? 12.176 0.989 -8.824 1.00 94.50 73 ALA A CA 1
ATOM 491 C C . ALA A 1 73 ? 12.202 0.713 -10.332 1.00 94.50 73 ALA A C 1
ATOM 493 O O . ALA A 1 73 ? 11.209 0.885 -11.047 1.00 94.50 73 ALA A O 1
ATOM 494 N N . LYS A 1 74 ? 13.335 0.194 -10.810 1.00 93.44 74 LYS A N 1
ATOM 495 C CA . LYS A 1 74 ? 13.396 -0.428 -12.133 1.00 93.44 74 LYS A CA 1
ATOM 496 C C . LYS A 1 74 ? 12.774 -1.812 -12.094 1.00 93.44 74 LYS A C 1
ATOM 498 O O . LYS A 1 74 ? 13.040 -2.602 -11.189 1.00 93.44 74 LYS A O 1
ATOM 503 N N . GLY A 1 75 ? 11.985 -2.121 -13.109 1.00 93.06 75 GLY A N 1
ATOM 504 C CA . GLY A 1 75 ? 11.487 -3.462 -13.367 1.00 93.06 75 GLY A CA 1
ATOM 505 C C . GLY A 1 75 ? 12.274 -4.178 -14.462 1.00 93.06 75 GLY A C 1
ATOM 506 O O . GLY A 1 75 ? 13.406 -3.838 -14.825 1.00 93.06 75 GLY A O 1
ATOM 507 N N . GLN A 1 76 ? 11.633 -5.201 -15.007 1.00 92.50 76 GLN A N 1
ATOM 508 C CA . GLN A 1 76 ? 12.076 -5.946 -16.178 1.00 92.50 76 GLN A CA 1
ATOM 509 C C . GLN A 1 76 ? 10.872 -6.330 -17.035 1.00 92.50 76 GLN A C 1
ATOM 511 O O . GLN A 1 76 ? 9.765 -6.499 -16.524 1.00 92.50 76 GLN A O 1
ATOM 516 N N . THR A 1 77 ? 11.083 -6.450 -18.343 1.00 90.69 77 THR A N 1
ATOM 517 C CA . THR A 1 77 ? 10.048 -6.912 -19.272 1.00 90.69 77 THR A CA 1
ATOM 518 C C . THR A 1 77 ? 10.074 -8.433 -19.325 1.00 90.69 77 THR A C 1
ATOM 520 O O . THR A 1 77 ? 11.082 -9.017 -19.722 1.00 90.69 77 THR A O 1
ATOM 523 N N . GLY A 1 78 ? 8.965 -9.070 -18.950 1.00 79.62 78 GLY A N 1
ATOM 524 C CA . GLY A 1 78 ? 8.888 -10.528 -18.848 1.00 79.62 78 GLY A CA 1
ATOM 525 C C . GLY A 1 78 ? 9.863 -11.136 -17.825 1.00 79.62 78 GLY A C 1
ATOM 526 O O . GLY A 1 78 ? 10.505 -10.440 -17.040 1.00 79.62 78 GLY A O 1
ATOM 527 N N . GLY A 1 79 ? 9.966 -12.468 -17.835 1.00 85.88 79 GLY A N 1
ATOM 528 C CA . GLY A 1 79 ? 10.790 -13.225 -16.888 1.00 85.88 79 GLY A CA 1
ATOM 529 C C . GLY A 1 79 ? 10.138 -13.428 -15.516 1.00 85.88 79 GLY A C 1
ATOM 530 O O . GLY A 1 79 ? 9.044 -12.937 -15.243 1.00 85.88 79 GLY A O 1
ATOM 531 N N . THR A 1 80 ? 10.808 -14.192 -14.651 1.00 93.62 80 THR A N 1
ATOM 532 C CA . THR A 1 80 ? 10.336 -14.456 -13.283 1.00 93.62 80 THR A CA 1
ATOM 533 C C . THR A 1 80 ? 10.544 -13.215 -12.412 1.00 93.62 80 THR A C 1
ATOM 535 O O . THR A 1 80 ? 11.686 -12.751 -12.318 1.00 93.62 80 THR A O 1
ATOM 538 N N . PRO A 1 81 ? 9.495 -12.681 -11.758 1.00 94.62 81 PRO A N 1
ATOM 539 C CA . PRO A 1 81 ? 9.640 -11.575 -10.822 1.00 94.62 81 PRO A CA 1
ATOM 540 C C . PRO A 1 81 ? 10.632 -11.892 -9.702 1.00 94.62 81 PRO A C 1
ATOM 542 O O . PRO A 1 81 ? 10.620 -12.983 -9.132 1.00 94.62 81 PRO A O 1
ATOM 545 N N . GLY A 1 82 ? 11.481 -10.922 -9.381 1.00 94.88 82 GLY A N 1
ATOM 546 C CA . GLY A 1 82 ? 12.376 -10.963 -8.230 1.00 94.88 82 GLY A CA 1
ATOM 547 C C . GLY A 1 82 ? 11.931 -9.990 -7.143 1.00 94.88 82 GLY A C 1
ATOM 548 O O . GLY A 1 82 ? 11.280 -8.988 -7.440 1.00 94.88 82 GLY A O 1
ATOM 549 N N . SER A 1 83 ? 12.303 -10.262 -5.892 1.00 94.12 83 SER A N 1
ATOM 550 C CA . SER A 1 83 ? 11.994 -9.363 -4.774 1.00 94.12 83 SER A CA 1
ATOM 551 C C . SER A 1 83 ? 12.681 -8.013 -4.952 1.00 94.12 83 SER A C 1
ATOM 553 O O . SER A 1 83 ? 13.896 -7.950 -5.149 1.00 94.12 83 SER A O 1
ATOM 555 N N . SER A 1 84 ? 11.897 -6.943 -4.859 1.00 95.31 84 SER A N 1
ATOM 556 C CA . SER A 1 84 ? 12.336 -5.557 -4.997 1.00 95.31 84 SER A CA 1
ATOM 557 C C . SER A 1 84 ? 11.745 -4.710 -3.873 1.00 95.31 84 SER A C 1
ATOM 559 O O . SER A 1 84 ? 10.642 -4.984 -3.397 1.00 95.31 84 SER A O 1
ATOM 561 N N . THR A 1 85 ? 12.478 -3.682 -3.444 1.00 96.25 85 THR A N 1
ATOM 562 C CA . THR A 1 85 ? 11.931 -2.682 -2.527 1.00 96.25 85 THR A CA 1
ATOM 563 C C . THR A 1 85 ? 11.191 -1.629 -3.338 1.00 96.25 85 THR A C 1
ATOM 565 O O . THR A 1 85 ? 11.819 -0.880 -4.086 1.00 96.25 85 THR A O 1
ATOM 568 N N . LEU A 1 86 ? 9.875 -1.559 -3.181 1.00 96.25 86 LEU A N 1
ATOM 569 C CA . LEU A 1 86 ? 9.024 -0.547 -3.795 1.00 96.25 86 LEU A CA 1
ATOM 570 C C . LEU A 1 86 ? 8.554 0.445 -2.730 1.00 96.25 86 LEU A C 1
ATOM 572 O O . LEU A 1 86 ? 8.372 0.077 -1.568 1.00 96.25 86 LEU A O 1
ATOM 576 N N . TYR A 1 87 ? 8.350 1.697 -3.128 1.00 96.31 87 TYR A N 1
ATOM 577 C CA . TYR A 1 87 ? 7.804 2.730 -2.253 1.00 96.31 87 TYR A CA 1
ATOM 578 C C . TYR A 1 87 ? 6.400 3.125 -2.695 1.00 96.31 87 TYR A C 1
ATOM 580 O O . TYR A 1 87 ? 6.109 3.131 -3.890 1.00 96.31 87 TYR A O 1
ATOM 588 N N . VAL A 1 88 ? 5.546 3.479 -1.734 1.00 95.44 88 VAL A N 1
ATOM 589 C CA . VAL A 1 88 ? 4.337 4.262 -2.017 1.00 95.44 88 VAL A CA 1
ATOM 590 C C . VAL A 1 88 ? 4.799 5.636 -2.517 1.00 95.44 88 VAL A C 1
ATOM 592 O O . VAL A 1 88 ? 5.549 6.298 -1.777 1.00 95.44 88 VAL A O 1
ATOM 595 N N . PRO A 1 89 ? 4.410 6.070 -3.731 1.00 93.75 89 PRO A N 1
ATOM 596 C CA . PRO A 1 89 ? 4.921 7.304 -4.324 1.00 93.75 89 PRO A CA 1
ATOM 597 C C . PRO A 1 89 ? 4.639 8.537 -3.462 1.00 93.75 89 PRO A C 1
ATOM 599 O O . PRO A 1 89 ? 3.673 8.579 -2.697 1.00 93.75 89 PRO A O 1
ATOM 602 N N . ASP A 1 90 ? 5.479 9.560 -3.556 1.00 94.06 90 ASP A N 1
ATOM 603 C CA . ASP A 1 90 ? 5.105 10.882 -3.068 1.00 94.06 90 ASP A CA 1
ATOM 604 C C . ASP A 1 90 ? 4.129 11.538 -4.055 1.00 94.06 90 ASP A C 1
ATOM 606 O O . ASP A 1 90 ? 4.111 11.242 -5.248 1.00 94.06 90 ASP A O 1
ATOM 610 N N . GLY A 1 91 ? 3.244 12.387 -3.549 1.00 93.69 91 GLY A N 1
ATOM 611 C CA . GLY A 1 91 ? 2.171 12.953 -4.355 1.00 93.69 91 GLY A CA 1
ATOM 612 C C . GLY A 1 91 ? 1.097 13.626 -3.520 1.00 93.69 91 GLY A C 1
ATOM 613 O O . GLY A 1 91 ? 1.154 13.633 -2.292 1.00 93.69 91 GLY A O 1
ATOM 614 N N . SER A 1 92 ? 0.114 14.207 -4.203 1.00 94.12 92 SER A N 1
ATOM 615 C CA . SER A 1 92 ? -0.961 15.001 -3.594 1.00 94.12 92 SER A CA 1
ATOM 616 C C . SER A 1 92 ? -2.358 14.592 -4.072 1.00 94.12 92 SER A C 1
ATOM 618 O O . SER A 1 92 ? -3.272 15.412 -4.078 1.00 94.12 92 SER A O 1
ATOM 620 N N . SER A 1 93 ? -2.506 13.360 -4.559 1.00 91.75 93 SER A N 1
ATOM 621 C CA . SER A 1 93 ? -3.728 12.839 -5.187 1.00 91.75 93 SER A CA 1
ATOM 622 C C . SER A 1 93 ? -4.239 11.568 -4.503 1.00 91.75 93 SER A C 1
ATOM 624 O O . SER A 1 93 ? -4.812 10.710 -5.166 1.00 91.75 93 SER A O 1
ATOM 626 N N . TYR A 1 94 ? -4.001 11.432 -3.194 1.00 91.38 94 TYR A N 1
ATOM 627 C CA . TYR A 1 94 ? -4.431 10.274 -2.400 1.00 91.38 94 TYR A CA 1
ATOM 628 C C . TYR A 1 94 ? -5.739 10.497 -1.621 1.00 91.38 94 TYR A C 1
ATOM 630 O O . TYR A 1 94 ? -6.047 9.742 -0.701 1.00 91.38 94 TYR A O 1
ATOM 638 N N . ASP A 1 95 ? -6.502 11.537 -1.965 1.00 90.75 95 ASP A N 1
ATOM 639 C CA . ASP A 1 95 ? -7.760 11.916 -1.307 1.00 90.75 95 ASP A CA 1
ATOM 640 C C . ASP A 1 95 ? -7.668 11.969 0.233 1.00 90.75 95 ASP A C 1
ATOM 642 O O . ASP A 1 95 ? -6.606 12.128 0.818 1.00 90.75 95 ASP A O 1
ATOM 646 N N . ASP A 1 96 ? -8.783 11.866 0.948 1.00 89.62 96 ASP A N 1
ATOM 647 C CA . ASP A 1 96 ? -8.784 11.919 2.411 1.00 89.62 96 ASP A CA 1
ATOM 648 C C . ASP A 1 96 ? -8.420 10.582 3.075 1.00 89.62 96 ASP A C 1
ATOM 650 O O . ASP A 1 96 ? -8.360 10.493 4.299 1.00 89.62 96 ASP A O 1
ATOM 654 N N . HIS A 1 97 ? -8.151 9.517 2.326 1.00 91.31 97 HIS A N 1
ATOM 655 C CA . HIS A 1 97 ? -7.879 8.213 2.928 1.00 91.31 97 HIS A CA 1
ATOM 656 C C . HIS A 1 97 ? -6.392 7.981 3.213 1.00 91.31 97 HIS A C 1
ATOM 658 O O . HIS A 1 97 ? -6.081 7.088 4.007 1.00 91.31 97 HIS A O 1
ATOM 664 N N . MET A 1 98 ? -5.485 8.801 2.662 1.00 94.06 98 MET A N 1
ATOM 665 C CA . MET A 1 98 ? -4.056 8.721 2.975 1.00 94.06 98 MET A CA 1
ATOM 666 C C . MET A 1 98 ? -3.413 10.067 3.296 1.00 94.06 98 MET A C 1
ATOM 668 O O . MET A 1 98 ? -3.717 11.099 2.702 1.00 94.06 98 MET A O 1
ATOM 672 N N . ASN A 1 99 ? -2.444 10.018 4.208 1.00 95.00 99 ASN A N 1
ATOM 673 C CA . ASN A 1 99 ? -1.576 11.135 4.569 1.00 95.00 99 ASN A CA 1
ATOM 674 C C . ASN A 1 99 ? -0.168 10.599 4.807 1.00 95.00 99 ASN A C 1
ATOM 676 O O . ASN A 1 99 ? -0.011 9.555 5.431 1.00 95.00 99 ASN A O 1
ATOM 680 N N . GLY A 1 100 ? 0.868 11.309 4.393 1.00 96.25 100 GLY A N 1
ATOM 681 C CA . GLY A 1 100 ? 2.236 10.974 4.759 1.00 96.25 100 GLY A CA 1
ATOM 682 C C . GLY A 1 100 ? 2.536 11.283 6.228 1.00 96.25 100 GLY A C 1
ATOM 683 O O . GLY A 1 100 ? 1.831 12.050 6.888 1.00 96.25 100 GLY A O 1
ATOM 684 N N . SER A 1 101 ? 3.581 10.661 6.761 1.00 95.38 101 SER A N 1
ATOM 685 C CA . SER A 1 101 ? 4.110 10.962 8.084 1.00 95.38 101 SER A CA 1
ATOM 686 C C . SER A 1 101 ? 5.618 10.751 8.143 1.00 95.38 101 SER A C 1
ATOM 688 O O . SER A 1 101 ? 6.167 9.792 7.594 1.00 95.38 101 SER A O 1
ATOM 690 N N . VAL A 1 102 ? 6.295 11.634 8.871 1.00 94.69 102 VAL A N 1
ATOM 691 C CA . VAL A 1 102 ? 7.738 11.535 9.129 1.00 94.69 102 VAL A CA 1
ATOM 692 C C . VAL A 1 102 ? 8.073 10.548 10.251 1.00 94.69 102 VAL A C 1
ATOM 694 O O . VAL A 1 102 ? 9.238 10.198 10.423 1.00 94.69 102 VAL A O 1
ATOM 697 N N . ASP A 1 103 ? 7.078 10.082 11.014 1.00 90.88 103 ASP A N 1
ATOM 698 C CA . ASP A 1 103 ? 7.277 9.199 12.161 1.00 90.88 103 ASP A CA 1
ATOM 699 C C . ASP A 1 103 ? 6.332 7.989 12.157 1.00 90.88 103 ASP A C 1
ATOM 701 O O . ASP A 1 103 ? 5.209 8.026 11.659 1.00 90.88 103 ASP A O 1
ATOM 705 N N . SER A 1 104 ? 6.785 6.889 12.758 1.00 87.25 104 SER A N 1
ATOM 706 C CA . SER A 1 104 ? 6.045 5.622 12.761 1.00 87.25 104 SER A CA 1
ATOM 707 C C . SER A 1 104 ? 4.756 5.649 13.584 1.00 87.25 104 SER A C 1
ATOM 709 O O . SER A 1 104 ? 3.948 4.728 13.484 1.00 87.25 104 SER A O 1
ATOM 711 N N . LEU A 1 105 ? 4.585 6.644 14.459 1.00 85.44 105 LEU A N 1
ATOM 712 C CA . LEU A 1 105 ? 3.412 6.776 15.323 1.00 85.44 105 LEU A CA 1
ATOM 713 C C . LEU A 1 105 ? 2.353 7.696 14.706 1.00 85.44 105 LEU A C 1
ATOM 715 O O . LEU A 1 105 ? 1.222 7.720 15.192 1.00 85.44 105 LEU A O 1
ATOM 719 N N . GLY A 1 106 ? 2.681 8.406 13.623 1.00 84.75 106 GLY A N 1
ATOM 720 C CA . GLY A 1 106 ? 1.787 9.362 12.990 1.00 84.75 106 GLY A CA 1
ATOM 721 C C . GLY A 1 106 ? 1.552 10.619 13.828 1.00 84.75 106 GLY A C 1
ATOM 722 O O . GLY A 1 106 ? 0.443 11.151 13.801 1.00 84.75 106 GLY A O 1
ATOM 723 N N . ALA A 1 107 ? 2.538 11.052 14.619 1.00 86.31 107 ALA A N 1
ATOM 724 C CA . ALA A 1 107 ? 2.437 12.252 15.451 1.00 86.31 107 ALA A CA 1
ATOM 725 C C . ALA A 1 107 ? 2.603 13.544 14.634 1.00 86.31 107 ALA A C 1
ATOM 727 O O . ALA A 1 107 ? 2.006 14.566 14.964 1.00 86.31 107 ALA A O 1
ATOM 728 N N . SER A 1 108 ? 3.398 13.485 13.566 1.00 91.88 108 SER A N 1
ATOM 729 C CA . SER A 1 108 ? 3.614 14.555 12.596 1.00 91.88 108 SER A CA 1
ATOM 730 C C . SER A 1 108 ? 3.198 14.060 11.215 1.00 91.88 108 SER A C 1
ATOM 732 O O . SER A 1 108 ? 3.850 13.188 10.633 1.00 91.88 108 SER A O 1
ATOM 734 N N . VAL A 1 109 ? 2.082 14.586 10.714 1.00 94.25 109 VAL A N 1
ATOM 735 C CA . VAL A 1 109 ? 1.449 14.140 9.467 1.00 94.25 109 VAL A CA 1
ATOM 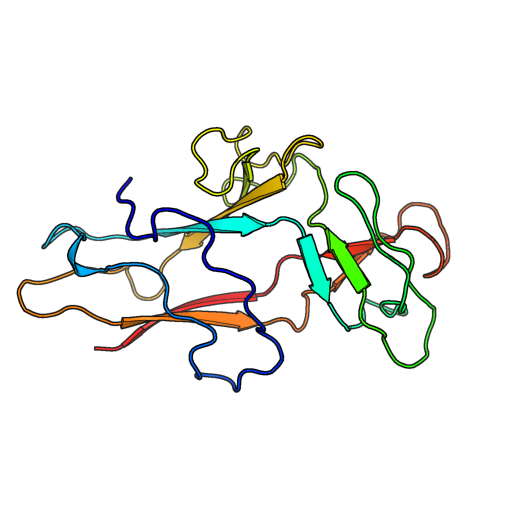736 C C . VAL A 1 109 ? 1.406 15.258 8.438 1.00 94.25 109 VAL A C 1
ATOM 738 O O . VAL A 1 109 ? 1.237 16.430 8.779 1.00 94.25 109 VAL A O 1
ATOM 741 N N . SER A 1 110 ? 1.548 14.869 7.178 1.00 95.38 110 SER A N 1
ATOM 742 C CA . SER A 1 110 ? 1.325 15.723 6.018 1.00 95.38 110 SER A CA 1
ATOM 743 C C . SER A 1 110 ? -0.167 16.036 5.839 1.00 95.38 110 SER A C 1
ATOM 745 O O . SER A 1 110 ? -1.041 15.408 6.448 1.00 95.38 110 SER A O 1
ATOM 747 N N . ASN A 1 111 ? -0.460 17.026 4.991 1.00 94.12 111 ASN A N 1
ATOM 748 C CA . ASN A 1 111 ? -1.830 17.415 4.642 1.00 94.12 111 ASN A CA 1
ATOM 749 C C . ASN A 1 111 ? -2.643 16.230 4.086 1.00 94.12 111 ASN A C 1
ATOM 751 O O . ASN A 1 111 ? -2.076 15.265 3.572 1.00 94.12 111 ASN A O 1
ATOM 755 N N . ASP A 1 112 ? -3.974 16.328 4.155 1.00 92.44 112 ASP A N 1
ATOM 756 C CA . ASP A 1 112 ? -4.883 15.335 3.564 1.00 92.44 112 ASP A CA 1
ATOM 757 C C . ASP A 1 112 ? -4.578 15.109 2.081 1.00 92.44 112 ASP A C 1
ATOM 759 O O . ASP A 1 112 ? -4.420 16.060 1.312 1.00 92.44 112 ASP A O 1
ATOM 763 N N . GLY A 1 113 ? -4.435 13.836 1.709 1.00 94.44 113 GLY A N 1
ATOM 764 C CA . GLY A 1 113 ? -4.121 13.393 0.353 1.00 94.44 113 GLY A CA 1
ATOM 765 C C . GLY A 1 113 ? -2.680 13.586 -0.070 1.00 94.44 113 GLY A C 1
ATOM 766 O O . GLY A 1 113 ? -2.360 13.320 -1.230 1.00 94.44 113 GLY A O 1
ATOM 767 N N . VAL A 1 114 ? -1.810 14.038 0.839 1.00 96.44 114 VAL A N 1
ATOM 768 C CA . VAL A 1 114 ? -0.411 14.340 0.544 1.00 96.44 114 VAL A CA 1
ATOM 769 C C . VAL A 1 114 ? 0.512 13.348 1.224 1.00 96.44 114 VAL A C 1
ATOM 771 O O . VAL A 1 114 ? 0.507 13.216 2.444 1.00 96.44 114 VAL A O 1
ATOM 774 N N . ILE A 1 115 ? 1.376 12.726 0.429 1.00 96.50 115 ILE A N 1
ATOM 775 C CA . ILE A 1 115 ? 2.579 12.037 0.886 1.00 96.50 115 ILE A CA 1
ATOM 776 C C . ILE A 1 115 ? 3.767 12.848 0.376 1.00 96.50 115 ILE A C 1
ATOM 778 O O . ILE A 1 115 ? 3.972 12.963 -0.828 1.00 96.50 115 ILE A O 1
ATOM 782 N N . GLY A 1 116 ? 4.530 13.446 1.284 1.00 95.50 116 GLY A N 1
ATOM 783 C CA . GLY A 1 116 ? 5.698 14.253 0.962 1.00 95.50 116 GLY A CA 1
ATOM 784 C C . GLY A 1 116 ? 6.965 13.422 0.759 1.00 95.50 116 GLY A C 1
ATOM 785 O O . GLY A 1 116 ? 7.098 12.295 1.235 1.00 95.50 116 GLY A O 1
ATOM 786 N N . SER A 1 117 ? 7.963 14.011 0.107 1.00 94.81 117 SER A N 1
ATOM 787 C CA . SER A 1 117 ? 9.272 13.382 -0.123 1.00 94.81 117 SER A CA 1
ATOM 788 C C . SER A 1 117 ? 10.061 13.098 1.166 1.00 94.81 117 SER A C 1
ATOM 790 O O . SER A 1 117 ? 10.907 12.200 1.202 1.00 94.81 117 SER A O 1
ATOM 792 N N . SER A 1 118 ? 9.776 13.832 2.247 1.00 94.19 118 SER A N 1
ATOM 793 C CA . SER A 1 118 ? 10.355 13.606 3.575 1.00 94.19 118 SER A CA 1
ATOM 794 C C . SER A 1 118 ? 9.671 12.497 4.370 1.00 94.19 118 SER A C 1
ATOM 796 O O . SER A 1 118 ? 10.262 12.015 5.334 1.00 94.19 118 SER A O 1
ATOM 798 N N . ASP A 1 119 ? 8.455 12.100 3.996 1.00 95.94 119 ASP A N 1
ATOM 799 C CA . ASP A 1 119 ? 7.667 11.144 4.767 1.00 95.94 119 ASP A CA 1
ATOM 800 C C . ASP A 1 119 ? 8.245 9.733 4.627 1.00 95.94 119 ASP A C 1
ATOM 802 O O . ASP A 1 119 ? 8.501 9.262 3.521 1.00 95.94 119 ASP A O 1
ATOM 806 N N . GLU A 1 120 ? 8.453 9.050 5.750 1.00 94.75 120 GLU A N 1
ATOM 807 C CA . GLU A 1 120 ? 8.911 7.650 5.810 1.00 94.75 120 GLU A CA 1
ATOM 808 C C . GLU A 1 120 ? 7.730 6.674 5.929 1.00 94.75 120 GLU A C 1
ATOM 810 O O . GLU A 1 120 ? 7.822 5.486 5.603 1.00 94.75 120 GLU A O 1
ATOM 815 N N . TYR A 1 121 ? 6.598 7.195 6.393 1.00 94.94 121 TYR A N 1
ATOM 816 C CA . TYR A 1 121 ? 5.382 6.466 6.694 1.00 94.94 121 TYR A CA 1
ATOM 817 C C . TYR A 1 121 ? 4.195 7.119 5.995 1.00 94.94 121 TYR A C 1
ATOM 819 O O . TYR A 1 121 ? 4.269 8.243 5.501 1.00 94.94 121 TYR A O 1
ATOM 827 N N . PHE A 1 122 ? 3.081 6.406 5.967 1.00 94.50 122 PHE A N 1
ATOM 828 C CA . PHE A 1 122 ? 1.791 6.956 5.597 1.00 94.50 122 PHE A CA 1
ATOM 829 C C . PHE A 1 122 ? 0.716 6.408 6.530 1.00 94.50 122 PHE A C 1
ATOM 831 O O . PHE A 1 122 ? 0.797 5.280 7.019 1.00 94.50 122 PHE A O 1
ATOM 838 N N . GLN A 1 123 ? -0.282 7.231 6.803 1.00 93.50 123 GLN A N 1
ATOM 839 C CA . GLN A 1 123 ? -1.527 6.831 7.417 1.00 93.50 123 GLN A CA 1
ATOM 840 C C . GLN A 1 123 ? -2.478 6.373 6.325 1.00 93.50 123 GLN A C 1
ATOM 842 O O . GLN A 1 123 ? -2.592 7.020 5.291 1.00 93.50 123 GLN A O 1
ATOM 847 N N . TYR A 1 124 ? -3.165 5.272 6.583 1.00 90.88 124 TYR A N 1
ATOM 848 C CA . TYR A 1 124 ? -4.210 4.732 5.735 1.00 90.88 124 TYR A CA 1
ATOM 849 C C . TYR A 1 124 ? -5.491 4.611 6.550 1.00 90.88 124 TYR A C 1
ATOM 851 O O . TYR A 1 124 ? -5.513 3.961 7.603 1.00 90.88 124 TYR A O 1
ATOM 859 N N . ARG A 1 125 ? -6.557 5.258 6.081 1.00 91.12 125 ARG A N 1
ATOM 860 C CA . ARG A 1 125 ? -7.877 5.262 6.709 1.00 91.12 125 ARG A CA 1
ATOM 861 C C . ARG A 1 125 ? -8.814 4.370 5.913 1.00 91.12 125 ARG A C 1
ATOM 863 O O . ARG A 1 125 ? -9.022 4.568 4.722 1.00 91.12 125 ARG A O 1
ATOM 870 N N . LYS A 1 126 ? -9.435 3.403 6.588 1.00 88.00 126 LYS A N 1
ATOM 871 C CA . LYS A 1 126 ? -10.423 2.516 5.969 1.00 88.00 126 LYS A CA 1
ATOM 872 C C . LYS A 1 126 ? -11.721 2.510 6.737 1.00 88.00 126 LYS A C 1
ATOM 874 O O . LYS A 1 126 ? -11.730 2.445 7.967 1.00 88.00 126 LYS A O 1
ATOM 879 N N . ILE A 1 127 ? -12.818 2.528 5.988 1.00 87.69 127 ILE A N 1
ATOM 880 C CA . ILE A 1 127 ? -14.143 2.308 6.545 1.00 87.69 127 ILE A CA 1
ATOM 881 C C . ILE A 1 127 ? -14.261 0.882 7.082 1.00 87.69 127 ILE A C 1
ATOM 883 O O . ILE A 1 127 ? -13.827 -0.093 6.468 1.00 87.69 127 ILE A O 1
ATOM 887 N N . ILE A 1 128 ? -14.878 0.772 8.246 1.00 85.62 128 ILE A N 1
ATOM 888 C CA . ILE A 1 128 ? -15.246 -0.499 8.836 1.00 85.62 128 ILE A CA 1
ATOM 889 C C . ILE A 1 128 ? -16.550 -0.967 8.177 1.00 85.62 128 ILE A C 1
ATOM 891 O O . ILE A 1 128 ? -17.608 -0.366 8.378 1.00 85.62 128 ILE A O 1
ATOM 895 N N . SER A 1 129 ? -16.487 -2.044 7.391 1.00 81.12 129 SER A N 1
ATOM 896 C CA . SER A 1 129 ? -17.679 -2.631 6.769 1.00 81.12 129 SER A CA 1
ATOM 897 C C . SER A 1 129 ? -18.649 -3.213 7.807 1.00 81.12 129 SER A C 1
ATOM 899 O O . SER A 1 129 ? -18.247 -3.560 8.915 1.00 81.12 129 SER A O 1
ATOM 901 N N . GLY A 1 130 ? -19.934 -3.332 7.454 1.00 80.06 130 GLY A N 1
ATOM 902 C CA . GLY A 1 130 ? -20.944 -3.943 8.331 1.00 80.06 130 GLY A CA 1
ATOM 903 C C . GLY A 1 130 ? -21.523 -3.019 9.410 1.00 80.06 130 GLY A C 1
ATOM 904 O O . GLY A 1 130 ? -22.141 -3.501 10.352 1.00 80.06 130 GLY A O 1
ATOM 905 N N . GLY A 1 131 ? -21.358 -1.698 9.276 1.00 80.25 131 GLY A N 1
ATOM 906 C CA . GLY A 1 131 ? -21.978 -0.709 10.170 1.00 80.25 131 GLY A CA 1
ATOM 907 C C . GLY A 1 131 ? -21.100 -0.233 11.331 1.00 80.25 131 GLY A C 1
ATOM 908 O O . GLY A 1 131 ? -21.573 0.550 12.152 1.00 80.25 131 GLY A O 1
ATOM 909 N N . GLY A 1 132 ? -19.828 -0.642 11.379 1.00 84.44 132 GLY A N 1
ATOM 910 C CA . GLY A 1 132 ? -18.858 -0.214 12.389 1.00 84.44 132 GLY A CA 1
ATOM 911 C C . GLY A 1 132 ? -18.641 -1.223 13.520 1.00 84.44 132 GLY A C 1
ATOM 912 O O . GLY A 1 132 ? -19.280 -2.267 13.594 1.00 84.44 132 GLY A O 1
ATOM 913 N N . LEU A 1 133 ? -17.723 -0.888 14.425 1.00 84.69 133 LEU A N 1
ATOM 914 C CA . LEU A 1 133 ? -17.406 -1.651 15.628 1.00 84.69 133 LEU A CA 1
ATOM 915 C C . LEU A 1 133 ? -17.995 -0.968 16.859 1.00 84.69 133 LEU A C 1
ATOM 917 O O . LEU A 1 133 ? -17.658 0.180 17.153 1.00 84.69 133 LEU A O 1
ATOM 921 N N . LYS A 1 134 ? -18.809 -1.691 17.631 1.00 86.19 134 LYS A N 1
ATOM 922 C CA . LYS A 1 134 ? -19.300 -1.232 18.935 1.00 86.19 134 LYS A CA 1
ATOM 923 C C . LYS A 1 134 ? -18.875 -2.202 20.029 1.00 86.19 134 LYS A C 1
ATOM 925 O O . LYS A 1 134 ? -19.483 -3.252 20.196 1.00 86.19 134 LYS A O 1
ATOM 930 N N . VAL A 1 135 ? -17.863 -1.814 20.800 1.00 83.06 135 VAL A N 1
ATOM 931 C CA . VAL A 1 135 ? -17.359 -2.622 21.920 1.00 83.06 135 VAL A CA 1
ATOM 932 C C . VAL A 1 135 ? -18.364 -2.590 23.072 1.00 83.06 135 VAL A C 1
ATOM 934 O O . VAL A 1 135 ? -18.790 -1.508 23.503 1.00 83.06 135 VAL A O 1
ATOM 937 N N . LYS A 1 136 ? -18.756 -3.766 23.571 1.00 83.19 136 LYS A N 1
ATOM 938 C CA . LYS A 1 136 ? -19.637 -3.922 24.739 1.00 83.19 136 LYS A CA 1
ATOM 939 C C . LYS A 1 136 ? -18.822 -4.439 25.924 1.00 83.19 136 LYS A C 1
ATOM 941 O O . LYS A 1 136 ? -17.756 -5.021 25.763 1.00 83.19 136 LYS A O 1
ATOM 946 N N . ALA A 1 137 ? -19.312 -4.209 27.139 1.00 77.88 137 ALA A N 1
ATOM 947 C CA . ALA A 1 137 ? -18.672 -4.776 28.322 1.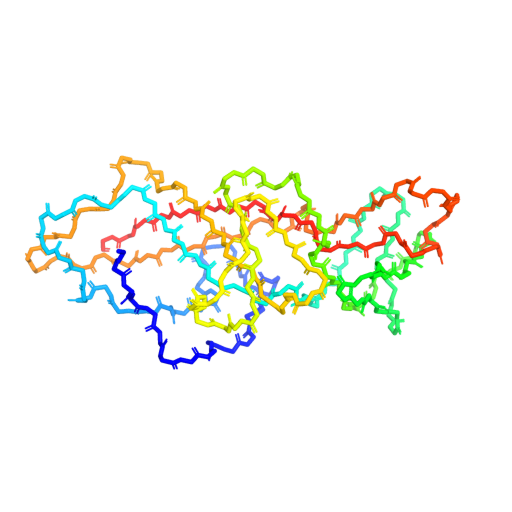00 77.88 137 ALA A CA 1
ATOM 948 C C . ALA A 1 137 ? -18.721 -6.313 28.253 1.00 77.88 137 ALA A C 1
ATOM 950 O O . ALA A 1 137 ? -19.802 -6.875 28.102 1.00 77.88 137 ALA A O 1
ATOM 951 N N . GLY A 1 138 ? -17.562 -6.967 28.367 1.00 74.81 138 GLY A N 1
ATOM 952 C CA . GLY A 1 138 ? -17.445 -8.430 28.315 1.00 74.81 138 GLY A CA 1
ATOM 953 C C . GLY A 1 138 ? -17.384 -9.034 26.909 1.00 74.81 138 GLY A C 1
ATOM 954 O O . GLY A 1 138 ? -17.264 -10.247 26.804 1.00 74.81 138 GLY A O 1
ATOM 955 N N . ASP A 1 139 ? -17.428 -8.210 25.859 1.00 77.88 139 ASP A N 1
ATOM 956 C CA . ASP A 1 139 ? -17.422 -8.637 24.458 1.00 77.88 139 ASP A CA 1
ATOM 957 C C . ASP A 1 139 ? -16.361 -7.829 23.693 1.00 77.88 139 ASP A C 1
ATOM 959 O O . ASP A 1 139 ? -16.550 -6.651 23.359 1.00 77.88 139 ASP A O 1
ATOM 963 N N . PHE A 1 140 ? -15.190 -8.446 23.529 1.00 76.00 140 PHE A N 1
ATOM 964 C CA . PHE A 1 140 ? -14.003 -7.843 22.927 1.00 76.00 140 PHE A CA 1
ATOM 965 C C . PHE A 1 140 ? -13.670 -8.589 21.634 1.00 76.00 140 PHE A C 1
ATOM 967 O O . PHE A 1 140 ? -12.879 -9.534 21.671 1.00 76.00 140 PHE A O 1
ATOM 974 N N . PRO A 1 141 ? -14.250 -8.174 20.498 1.00 75.88 141 PRO A N 1
ATOM 975 C CA . PRO A 1 141 ? -14.071 -8.895 19.251 1.00 75.88 141 PRO A CA 1
ATOM 976 C C . PRO A 1 141 ? -12.632 -8.779 18.754 1.00 75.88 141 PRO A C 1
ATOM 978 O O . PRO A 1 141 ? -11.936 -7.779 18.977 1.00 75.88 141 PRO A O 1
ATOM 981 N N . THR A 1 142 ? -12.200 -9.792 18.013 1.00 75.81 142 THR A N 1
ATOM 982 C CA . THR A 1 142 ? -10.918 -9.757 17.312 1.00 75.81 142 THR A CA 1
ATOM 983 C C . THR A 1 142 ? -11.085 -9.039 15.978 1.00 75.81 142 THR A C 1
ATOM 985 O O . THR A 1 142 ? -11.934 -9.395 15.159 1.00 75.81 142 THR A O 1
ATOM 988 N N . VAL A 1 143 ? -10.242 -8.033 15.736 1.00 75.56 143 VAL A N 1
ATOM 989 C CA . VAL A 1 143 ? -10.188 -7.319 14.455 1.00 75.56 143 VAL A CA 1
ATOM 990 C C . VAL A 1 143 ? -9.334 -8.114 13.471 1.00 75.56 143 VAL A C 1
ATOM 992 O O . VAL A 1 143 ? -8.164 -8.384 13.739 1.00 75.56 143 VAL A O 1
ATOM 995 N N . LYS A 1 144 ? -9.903 -8.459 12.317 1.00 75.88 144 LYS A N 1
ATOM 996 C CA . LYS A 1 144 ? -9.196 -9.087 11.198 1.00 75.88 144 LYS A CA 1
ATOM 997 C C . LYS A 1 144 ? -9.028 -8.083 10.067 1.00 75.88 144 LYS A C 1
ATOM 999 O O . LYS A 1 144 ? -10.014 -7.561 9.549 1.00 75.88 144 LYS A O 1
ATOM 1004 N N . VAL A 1 145 ? -7.781 -7.856 9.665 1.00 77.06 145 VAL A N 1
ATOM 1005 C CA . VAL A 1 145 ? -7.434 -7.078 8.471 1.00 77.06 145 VAL A CA 1
ATOM 1006 C C . VAL A 1 145 ? -6.942 -8.052 7.411 1.00 77.06 145 VAL A C 1
ATOM 1008 O O . VAL A 1 145 ? -5.982 -8.785 7.641 1.00 77.06 145 VAL A O 1
ATOM 1011 N N . ALA A 1 146 ? -7.628 -8.084 6.275 1.00 77.75 146 ALA A N 1
ATOM 1012 C CA . ALA A 1 146 ? -7.250 -8.874 5.115 1.00 77.75 146 ALA A CA 1
ATOM 1013 C C . ALA A 1 146 ? -6.734 -7.946 4.016 1.00 77.75 146 ALA A C 1
ATOM 1015 O O . ALA A 1 146 ? -7.345 -6.908 3.746 1.00 77.75 146 ALA A O 1
ATOM 1016 N N . PHE A 1 147 ? -5.639 -8.350 3.379 1.00 79.19 147 PHE A N 1
ATOM 1017 C CA . PHE A 1 147 ? -5.037 -7.648 2.254 1.00 79.19 147 PHE A CA 1
ATOM 1018 C C . PHE A 1 147 ? -5.166 -8.500 0.991 1.00 79.19 147 PHE A C 1
ATOM 1020 O O . PHE A 1 147 ? -4.846 -9.687 1.001 1.00 79.19 147 PHE A O 1
ATOM 1027 N N . ASP A 1 148 ? -5.619 -7.880 -0.089 1.00 83.31 148 ASP A N 1
ATOM 1028 C CA . ASP A 1 148 ? -5.563 -8.404 -1.444 1.00 83.31 148 ASP A CA 1
ATOM 1029 C C . ASP A 1 148 ? -4.404 -7.722 -2.171 1.00 83.31 148 ASP A C 1
ATOM 1031 O O . ASP A 1 148 ? -4.457 -6.540 -2.517 1.00 83.31 148 ASP A O 1
ATOM 1035 N N . VAL A 1 149 ? -3.332 -8.482 -2.369 1.00 83.12 149 VAL A N 1
ATOM 1036 C CA . VAL A 1 149 ? -2.089 -7.994 -2.973 1.00 83.12 149 VAL A CA 1
ATOM 1037 C C . VAL A 1 149 ? -2.037 -8.193 -4.488 1.00 83.12 149 VAL A C 1
ATOM 1039 O O . VAL A 1 149 ? -1.003 -7.923 -5.095 1.00 83.12 149 VAL A O 1
ATOM 1042 N N . SER A 1 150 ? -3.132 -8.632 -5.120 1.00 83.50 150 SER A N 1
ATOM 1043 C CA . SER A 1 150 ? -3.191 -8.851 -6.575 1.00 83.50 150 SER A CA 1
ATOM 1044 C C . SER A 1 150 ? -2.822 -7.607 -7.391 1.00 83.50 150 SER A C 1
ATOM 1046 O O . SER A 1 150 ? -2.221 -7.736 -8.454 1.00 83.50 150 SER A O 1
ATOM 1048 N N . ASN A 1 151 ? -3.103 -6.415 -6.853 1.00 84.94 151 ASN A N 1
ATOM 1049 C CA . ASN A 1 151 ? -2.795 -5.117 -7.461 1.00 84.94 151 ASN A CA 1
ATOM 1050 C C . ASN A 1 151 ? -1.724 -4.323 -6.689 1.00 84.94 151 ASN A C 1
ATOM 1052 O O . ASN A 1 151 ? -1.645 -3.108 -6.842 1.00 84.94 151 ASN A O 1
ATOM 1056 N N . ALA A 1 152 ? -0.917 -4.974 -5.840 1.00 89.56 152 ALA A N 1
ATOM 1057 C CA . ALA A 1 152 ? 0.053 -4.290 -4.971 1.00 89.56 152 ALA A CA 1
ATOM 1058 C C . ALA A 1 152 ? 1.278 -3.723 -5.715 1.00 89.56 152 ALA A C 1
ATOM 1060 O O . ALA A 1 152 ? 2.023 -2.915 -5.160 1.00 89.56 152 ALA A O 1
ATOM 1061 N N . VAL A 1 153 ? 1.5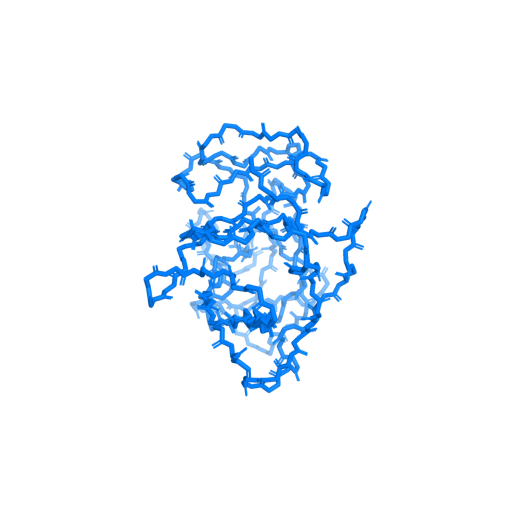09 -4.141 -6.962 1.00 92.75 153 VAL A N 1
ATOM 1062 C CA . VAL A 1 153 ? 2.546 -3.569 -7.828 1.00 92.75 153 VAL A CA 1
ATOM 1063 C C . VAL A 1 153 ? 1.884 -2.589 -8.785 1.00 92.75 153 VAL A C 1
ATOM 1065 O O . VAL A 1 153 ? 0.952 -2.952 -9.499 1.00 92.75 153 VAL A O 1
ATOM 1068 N N . GLY A 1 154 ? 2.377 -1.356 -8.801 1.00 92.06 154 GLY A N 1
ATOM 1069 C CA . GLY A 1 154 ? 2.032 -0.355 -9.799 1.00 92.06 154 GLY A CA 1
ATOM 1070 C C . GLY A 1 154 ? 3.133 -0.201 -10.837 1.00 92.06 154 GLY A C 1
ATOM 1071 O O . GLY A 1 154 ? 4.307 -0.447 -10.554 1.00 92.06 154 GLY A O 1
ATOM 1072 N N . GLU A 1 155 ? 2.736 0.218 -12.033 1.00 89.81 155 GLU A N 1
ATOM 1073 C CA . GLU A 1 155 ? 3.628 0.623 -13.115 1.00 89.81 155 GLU A CA 1
ATOM 1074 C C . GLU A 1 155 ? 3.144 1.973 -13.654 1.00 89.81 155 GLU A C 1
ATOM 1076 O O . GLU A 1 155 ? 1.977 2.113 -14.025 1.00 89.81 155 GLU A O 1
ATOM 1081 N N . ALA A 1 156 ? 4.026 2.969 -13.709 1.00 83.31 156 ALA A N 1
ATOM 1082 C CA . ALA A 1 156 ? 3.733 4.241 -14.354 1.00 83.31 156 ALA A CA 1
ATOM 1083 C C . ALA A 1 156 ? 4.195 4.206 -15.816 1.00 83.31 156 ALA A C 1
ATOM 1085 O O . ALA A 1 156 ? 5.351 3.912 -16.103 1.00 83.31 156 ALA A O 1
ATOM 1086 N N . THR A 1 157 ? 3.367 4.673 -16.753 1.00 62.69 157 THR A N 1
ATOM 1087 C CA . THR A 1 157 ? 3.795 4.951 -18.142 1.00 62.69 157 THR A CA 1
ATOM 1088 C C . THR A 1 157 ? 4.650 6.227 -18.259 1.00 62.69 157 THR A C 1
ATOM 1090 O O . THR A 1 157 ? 4.651 6.896 -19.293 1.00 62.69 157 THR A O 1
ATOM 1093 N N . GLY A 1 158 ? 5.342 6.621 -17.186 1.00 47.53 158 GLY A N 1
ATOM 1094 C CA . GLY A 1 158 ? 6.018 7.907 -17.010 1.00 47.53 158 GLY A CA 1
ATOM 1095 C C . GLY A 1 158 ? 7.275 8.067 -17.867 1.00 47.53 158 GLY A C 1
ATOM 1096 O O . GLY A 1 158 ? 8.390 8.041 -17.360 1.00 47.53 158 GLY A O 1
ATOM 1097 N N . GLY A 1 159 ? 7.114 8.239 -19.179 1.00 50.94 159 GLY A N 1
ATOM 1098 C CA . GLY A 1 159 ? 8.148 8.745 -20.093 1.00 50.94 159 GLY A CA 1
ATOM 1099 C C . GLY A 1 159 ? 9.281 7.782 -20.481 1.00 50.94 159 GLY A C 1
ATOM 1100 O O . GLY A 1 159 ? 9.964 8.044 -21.469 1.00 50.94 159 GLY A O 1
ATOM 1101 N N . ALA A 1 160 ? 9.471 6.661 -19.784 1.00 54.75 160 ALA A N 1
ATOM 1102 C CA . ALA A 1 160 ? 10.385 5.593 -20.189 1.00 54.75 160 ALA A CA 1
ATOM 1103 C C . ALA A 1 160 ? 9.579 4.438 -20.797 1.00 54.75 160 ALA A C 1
ATOM 1105 O O . ALA A 1 160 ? 8.840 3.756 -20.100 1.00 54.75 160 ALA A O 1
ATOM 1106 N N . GLY A 1 161 ? 9.709 4.214 -22.106 1.00 55.69 161 GLY A N 1
ATOM 1107 C CA . GLY A 1 161 ? 8.924 3.223 -22.857 1.00 55.69 161 GLY A CA 1
ATOM 1108 C C . GLY A 1 161 ? 9.224 1.748 -22.550 1.00 55.69 161 GLY A C 1
ATOM 1109 O O . GLY A 1 161 ? 8.971 0.900 -23.401 1.00 55.69 161 GLY A O 1
ATOM 1110 N N . SER A 1 162 ? 9.793 1.417 -21.389 1.00 74.31 162 SER A N 1
ATOM 1111 C CA . SER A 1 162 ? 10.078 0.036 -20.999 1.00 74.31 162 SER A CA 1
ATOM 1112 C C . SER A 1 162 ? 10.113 -0.150 -19.484 1.00 74.31 162 SER A C 1
ATOM 1114 O O . SER A 1 162 ? 10.505 0.740 -18.731 1.00 74.31 162 SER A O 1
ATOM 1116 N N . CYS A 1 163 ? 9.837 -1.381 -19.052 1.00 85.56 163 CYS A N 1
ATOM 1117 C CA . CYS A 1 163 ? 9.923 -1.827 -17.660 1.00 85.56 163 CYS A CA 1
ATOM 1118 C C . CYS A 1 163 ? 11.292 -1.598 -17.007 1.00 85.56 163 CYS A C 1
ATOM 1120 O O . CYS A 1 163 ? 11.412 -1.698 -15.797 1.00 85.56 163 CYS A O 1
ATOM 1122 N N . THR A 1 164 ? 12.339 -1.320 -17.787 1.00 84.75 164 THR A N 1
ATOM 1123 C CA . THR A 1 164 ? 13.691 -1.042 -17.283 1.00 84.75 164 THR A CA 1
ATOM 1124 C C . THR A 1 164 ? 13.886 0.409 -16.831 1.00 84.75 164 THR A C 1
ATOM 1126 O O . THR A 1 164 ? 14.954 0.738 -16.310 1.00 84.75 164 THR A O 1
ATOM 1129 N N . GLY A 1 165 ? 12.907 1.288 -17.072 1.00 83.69 165 GLY A N 1
ATOM 1130 C CA . GLY A 1 165 ? 12.842 2.616 -16.463 1.00 83.69 165 GLY A CA 1
ATOM 1131 C C . GLY A 1 165 ? 12.450 2.550 -14.984 1.00 83.69 165 GLY A C 1
ATOM 1132 O O . GLY A 1 165 ? 12.024 1.507 -14.498 1.00 83.69 165 GLY A O 1
ATOM 1133 N N . ASN A 1 166 ? 12.598 3.667 -14.270 1.00 82.06 166 ASN A N 1
ATOM 1134 C CA . ASN A 1 166 ? 12.118 3.807 -12.893 1.00 82.06 166 ASN A CA 1
ATOM 1135 C C . ASN A 1 166 ? 10.598 4.004 -12.934 1.00 82.06 166 ASN A C 1
ATOM 1137 O O . ASN A 1 166 ? 10.141 5.138 -13.043 1.00 82.06 166 ASN A O 1
ATOM 1141 N N . VAL A 1 167 ? 9.844 2.905 -12.948 1.00 89.62 167 VAL A N 1
ATOM 1142 C CA . VAL A 1 167 ? 8.383 2.930 -13.153 1.00 89.62 167 VAL A CA 1
ATOM 1143 C C . VAL A 1 167 ? 7.608 2.041 -12.187 1.00 89.62 167 VAL A C 1
ATOM 1145 O O . VAL A 1 167 ? 6.385 2.110 -12.165 1.00 89.62 167 VAL A O 1
ATOM 1148 N N . MET A 1 168 ? 8.288 1.187 -11.415 1.00 93.62 168 MET A N 1
ATOM 1149 C CA . MET A 1 168 ? 7.648 0.214 -10.530 1.00 93.62 168 MET A CA 1
ATOM 1150 C C . MET A 1 168 ? 7.510 0.781 -9.114 1.00 93.62 168 MET A C 1
ATOM 1152 O O . MET A 1 168 ? 8.515 1.112 -8.479 1.00 93.62 168 MET A O 1
ATOM 1156 N N . TYR A 1 169 ? 6.290 0.825 -8.584 1.00 94.88 169 TYR A N 1
ATOM 1157 C CA . TYR A 1 169 ? 5.996 1.372 -7.254 1.00 94.88 169 TYR A CA 1
ATOM 1158 C C . TYR A 1 169 ? 5.040 0.483 -6.454 1.00 94.88 169 TYR A C 1
ATOM 1160 O O . TYR A 1 169 ? 4.413 -0.431 -6.995 1.00 94.88 169 TYR A O 1
ATOM 1168 N N . ALA A 1 170 ? 4.951 0.727 -5.143 1.00 95.00 170 ALA A N 1
ATOM 1169 C CA . ALA A 1 170 ? 3.986 0.042 -4.292 1.00 95.00 170 ALA A CA 1
ATOM 1170 C C . ALA A 1 170 ? 2.622 0.698 -4.506 1.00 95.00 170 ALA A C 1
ATOM 1172 O O . ALA A 1 170 ? 2.409 1.850 -4.125 1.00 95.00 170 ALA A O 1
ATOM 1173 N N . ASN A 1 171 ? 1.722 -0.024 -5.162 1.00 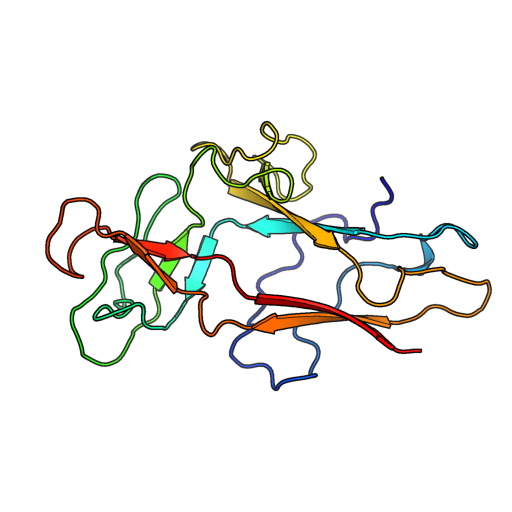92.38 171 ASN A N 1
ATOM 1174 C CA . ASN A 1 171 ? 0.360 0.428 -5.380 1.00 92.38 171 ASN A CA 1
ATOM 1175 C C . ASN A 1 171 ? -0.528 0.012 -4.203 1.00 92.38 171 ASN A C 1
ATOM 1177 O O . ASN A 1 171 ? -0.207 -0.921 -3.463 1.00 92.38 171 ASN A O 1
ATOM 1181 N N . GLU A 1 172 ? -1.644 0.714 -4.023 1.00 87.75 172 GLU A N 1
ATOM 1182 C CA . GLU A 1 172 ? -2.580 0.421 -2.943 1.00 87.75 172 GLU A CA 1
ATOM 1183 C C . GLU A 1 172 ? -3.131 -1.015 -3.083 1.00 87.75 172 GLU A C 1
ATOM 1185 O O . GLU A 1 172 ? -3.764 -1.336 -4.096 1.00 87.75 172 GLU A O 1
ATOM 1190 N N . PRO A 1 173 ? -2.910 -1.907 -2.097 1.00 81.94 173 PRO A N 1
ATOM 1191 C CA . PRO A 1 173 ? -3.542 -3.217 -2.101 1.00 81.94 173 PRO A CA 1
ATOM 1192 C C . PRO A 1 173 ? -5.029 -3.080 -1.759 1.00 81.94 173 PRO A C 1
ATOM 1194 O O . PRO A 1 173 ? -5.453 -2.168 -1.045 1.00 81.94 173 PRO A O 1
ATOM 1197 N N . GLY A 1 174 ? -5.838 -4.051 -2.177 1.00 81.31 174 GLY A N 1
ATOM 1198 C CA . GLY A 1 174 ? -7.183 -4.171 -1.627 1.00 81.31 174 GLY A CA 1
ATOM 1199 C C . GLY A 1 174 ? -7.096 -4.436 -0.122 1.00 81.31 174 GLY A C 1
ATOM 1200 O O . GLY A 1 174 ? -6.278 -5.234 0.325 1.00 81.31 174 GLY A O 1
ATOM 1201 N N . MET A 1 175 ? -7.933 -3.783 0.684 1.00 80.31 175 MET A N 1
ATOM 1202 C CA . MET A 1 175 ? -7.961 -4.016 2.130 1.00 80.31 175 MET A CA 1
ATOM 1203 C C . MET A 1 175 ? -9.391 -4.154 2.635 1.00 80.31 175 MET A C 1
ATOM 1205 O O . MET A 1 175 ? -10.251 -3.325 2.331 1.00 80.31 175 MET A O 1
ATOM 1209 N N . THR A 1 176 ? -9.633 -5.185 3.441 1.00 79.12 176 THR A N 1
ATOM 1210 C CA . THR A 1 176 ? -10.923 -5.437 4.092 1.00 79.12 176 THR A CA 1
ATOM 1211 C C . THR A 1 176 ? -10.729 -5.589 5.593 1.00 79.12 176 THR A C 1
ATOM 1213 O O . THR A 1 176 ? -9.820 -6.285 6.041 1.00 79.12 176 THR A O 1
ATOM 1216 N N . ILE A 1 177 ? -11.603 -4.956 6.375 1.00 78.50 177 ILE A N 1
ATOM 1217 C CA . ILE A 1 177 ? -11.619 -5.066 7.836 1.00 78.50 177 ILE A CA 1
ATOM 1218 C C . ILE A 1 177 ? -12.899 -5.781 8.255 1.00 78.50 177 ILE A C 1
ATOM 1220 O O . ILE A 1 177 ? -13.997 -5.357 7.899 1.00 78.50 177 ILE A O 1
ATOM 1224 N N . SER A 1 178 ? -12.749 -6.845 9.035 1.00 75.75 178 SER A N 1
ATOM 1225 C CA . SER A 1 178 ? -13.852 -7.617 9.608 1.00 75.75 178 SER A CA 1
ATOM 1226 C C . SER A 1 178 ? -13.637 -7.844 11.103 1.00 75.75 178 SER A C 1
ATOM 1228 O O . SER A 1 178 ? -12.522 -7.698 11.609 1.00 75.75 178 SER A O 1
ATOM 1230 N N . PHE A 1 179 ? -14.704 -8.208 11.809 1.00 75.19 179 PHE A N 1
ATOM 1231 C CA . PHE A 1 179 ? -14.645 -8.605 13.214 1.00 75.19 179 PHE A CA 1
ATOM 1232 C C . PHE A 1 179 ? -15.145 -10.028 13.348 1.00 75.19 179 PHE A C 1
ATOM 1234 O O . PHE A 1 179 ? -16.090 -10.424 12.665 1.00 75.19 179 PHE A O 1
ATOM 1241 N N . VAL A 1 180 ? -14.490 -10.779 14.219 1.00 68.75 180 VAL A N 1
ATOM 1242 C CA . VAL A 1 180 ? -14.993 -12.057 14.707 1.00 68.75 180 VAL A CA 1
ATOM 1243 C C . VAL A 1 180 ? -15.175 -11.953 16.212 1.00 68.75 180 VAL A C 1
ATOM 1245 O O . VAL A 1 180 ? -14.307 -11.400 16.898 1.00 68.75 180 VAL A O 1
ATOM 1248 N N . ASP A 1 181 ? -16.317 -12.449 16.672 1.00 61.66 181 ASP A N 1
ATOM 1249 C CA . ASP A 1 181 ? -16.642 -12.612 18.088 1.00 61.66 181 ASP A CA 1
ATOM 1250 C C . ASP A 1 181 ? -15.832 -13.767 18.704 1.00 61.66 181 ASP A C 1
ATOM 1252 O O . ASP A 1 181 ? -15.532 -14.747 17.972 1.00 61.66 181 ASP A O 1
#

Sequence (181 aa):
ALTISPSGTSGAVDIASVNAGATAGSYGNIAKAKIGTLYTFVQITMSRQFSITGTAGSCATKAGESGSKTADAKGQTGGTPGSSTLYVPDGSSYDDHMNGSVDSLGASVSNDGVIGSSDEYFQYRKIISGGGLKVKAGDFPTVKVAFDVSNAVGEATGGAGSCTGNVMYANEPGMTISFVD

Radius of gyration: 17.66 Å; chains: 1; bounding box: 40×36×51 Å

pLDDT: mean 84.26, std 11.11, range [47.53, 96.5]